Protein AF-A0A845TXR3-F1 (afdb_monomer_lite)

Secondary structure (DSSP, 8-state):
-HHHHHHTTT-HHHHHHHHHHTT----------EEEE-SS-EEE-----TT-TTPEEE-TTS-EEEEEEEE-TTSTT-EEEEEGGGTHHHH--

Sequence (93 aa):
MQQIVKSSGGNPANIMTALVNHKLIRPITTQGHIGDVERERIVYDAQTTSGGSGGPLFNLQGKVIGVNYAILRGFGGSNFGIPIRYADPLLKR

Foldseek 3Di:
DVVLCVVQVVDPVSSVVSCVVVVVDDDDDWDWDFPDDDPFKTWIQTDDDPPQFQPFDADPVRDGQFTWHDDDPPDHIGTITGGCVVCVVVPDD

Radius of gyration: 16.11 Å; chains: 1; bounding box: 32×36×41 Å

pLDDT: mean 88.39, std 8.28, range [58.91, 96.88]

Structure (mmCIF, N/CA/C/O backbone):
data_AF-A0A845TXR3-F1
#
_entry.id   AF-A0A845TXR3-F1
#
loop_
_atom_site.group_PDB
_atom_site.id
_atom_site.type_symbol
_atom_site.label_atom_id
_atom_site.label_alt_id
_atom_site.label_comp_id
_atom_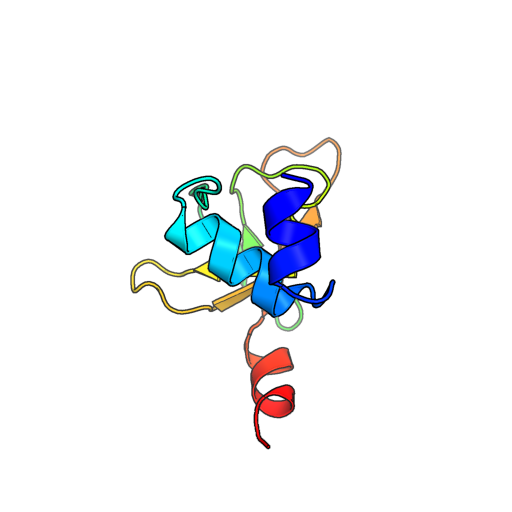site.label_asym_id
_atom_site.label_entity_id
_atom_site.label_seq_id
_atom_site.pdbx_PDB_ins_code
_atom_site.Cartn_x
_atom_site.Cartn_y
_atom_site.Cartn_z
_atom_site.occupancy
_atom_site.B_iso_or_equiv
_atom_site.auth_seq_id
_atom_site.auth_comp_id
_atom_site.auth_asym_id
_atom_site.auth_atom_id
_atom_site.pdbx_PDB_model_num
ATOM 1 N N . MET A 1 1 ? -14.172 9.421 21.025 1.00 70.38 1 MET A N 1
ATOM 2 C CA . MET A 1 1 ? -12.962 8.585 20.850 1.00 70.38 1 MET A CA 1
ATOM 3 C C . MET A 1 1 ? -12.584 7.787 22.099 1.00 70.38 1 MET A C 1
ATOM 5 O O . MET A 1 1 ? -12.530 6.570 22.015 1.00 70.38 1 MET A O 1
ATOM 9 N N . GLN A 1 2 ? -12.404 8.406 23.273 1.00 77.25 2 GLN A N 1
ATOM 10 C CA . GLN A 1 2 ? -12.050 7.674 24.509 1.00 77.25 2 GLN A CA 1
ATOM 11 C C . GLN A 1 2 ? -13.016 6.523 24.859 1.00 77.25 2 GLN A C 1
ATOM 13 O O . GLN A 1 2 ? -12.585 5.476 25.328 1.00 77.25 2 GLN A O 1
ATOM 18 N N . GLN A 1 3 ? -14.310 6.681 24.568 1.00 81.06 3 GLN A N 1
ATOM 19 C CA . GLN A 1 3 ? -15.318 5.638 24.774 1.00 81.06 3 GLN A CA 1
ATOM 20 C C . GLN A 1 3 ? -15.124 4.412 23.864 1.00 81.06 3 GLN A C 1
ATOM 22 O O . GLN A 1 3 ? -15.280 3.296 24.340 1.00 81.06 3 GLN A O 1
ATOM 27 N N . ILE A 1 4 ? -14.711 4.603 22.602 1.00 84.69 4 ILE A N 1
ATOM 28 C CA . ILE A 1 4 ? -14.448 3.509 21.646 1.00 84.69 4 ILE A CA 1
ATOM 29 C C . ILE A 1 4 ? -13.212 2.707 22.068 1.00 84.69 4 ILE A C 1
ATOM 31 O O . ILE A 1 4 ? -13.212 1.481 21.998 1.00 84.69 4 ILE A O 1
ATOM 35 N N . VAL A 1 5 ? -12.164 3.389 22.547 1.00 84.50 5 VAL A N 1
ATOM 36 C CA . VAL A 1 5 ? -10.958 2.723 23.071 1.00 84.50 5 VAL A CA 1
ATOM 37 C C . VAL A 1 5 ? -11.303 1.869 24.292 1.00 84.50 5 VAL A C 1
ATOM 39 O O . VAL A 1 5 ? -10.901 0.708 24.361 1.00 84.50 5 VAL A O 1
ATOM 42 N N . LYS A 1 6 ? -12.095 2.422 25.222 1.00 81.94 6 LYS A N 1
ATOM 43 C CA . LYS A 1 6 ? -12.556 1.710 26.421 1.00 81.94 6 LYS A CA 1
ATOM 44 C C . LYS A 1 6 ? -13.443 0.508 26.077 1.00 81.94 6 LYS A C 1
ATOM 46 O O . LYS A 1 6 ? -13.210 -0.571 26.607 1.00 81.94 6 LYS A O 1
ATOM 51 N N . SER A 1 7 ? -14.412 0.661 25.170 1.00 80.88 7 SER A N 1
ATOM 52 C CA . SER A 1 7 ? -15.337 -0.422 24.794 1.00 80.88 7 SER A CA 1
ATOM 53 C C . SER A 1 7 ? -14.678 -1.539 23.982 1.00 80.88 7 SER A C 1
ATOM 55 O O . SER A 1 7 ? -15.168 -2.661 23.978 1.00 80.88 7 SER A O 1
ATOM 57 N N . SER A 1 8 ? -13.568 -1.248 23.303 1.00 84.44 8 SER A N 1
ATOM 58 C CA . SER A 1 8 ? -12.826 -2.217 22.483 1.00 84.44 8 SER A CA 1
ATOM 59 C C . SER A 1 8 ? -11.751 -2.983 23.267 1.00 84.44 8 SER A C 1
ATOM 61 O O . SER A 1 8 ? -11.008 -3.773 22.679 1.00 84.44 8 SER A O 1
ATOM 63 N N . GLY A 1 9 ? -11.618 -2.724 24.576 1.00 84.81 9 GLY A N 1
ATOM 64 C CA . GLY A 1 9 ? -10.594 -3.333 25.430 1.00 84.81 9 GLY A CA 1
ATOM 65 C C . GLY A 1 9 ? -9.160 -2.945 25.052 1.00 84.81 9 GLY A C 1
ATOM 66 O O . GLY A 1 9 ? -8.233 -3.699 25.320 1.00 84.81 9 GLY A O 1
ATOM 67 N N . GLY A 1 10 ? -8.968 -1.816 24.359 1.00 84.31 10 GLY A N 1
ATOM 68 C CA . GLY A 1 10 ? -7.655 -1.387 23.865 1.00 84.31 10 GLY A CA 1
ATOM 69 C C . GLY A 1 10 ? -7.091 -2.197 22.687 1.00 84.31 10 GLY A C 1
ATOM 70 O O . GLY A 1 10 ? -6.037 -1.835 22.172 1.00 84.31 10 GLY A O 1
ATOM 71 N N . ASN A 1 11 ? -7.768 -3.255 22.221 1.00 91.69 11 ASN A N 1
ATOM 72 C CA . ASN A 1 11 ? -7.293 -4.060 21.095 1.00 91.69 11 ASN A CA 1
ATOM 73 C C . ASN A 1 11 ? -7.390 -3.256 19.777 1.00 91.69 11 ASN A C 1
ATOM 75 O O . ASN A 1 11 ? -8.497 -2.858 19.403 1.00 91.69 11 ASN A O 1
ATOM 79 N N . PRO A 1 12 ? -6.282 -3.047 19.036 1.00 88.25 12 PRO A N 1
ATOM 80 C CA . PRO A 1 12 ? -6.281 -2.234 17.818 1.00 88.25 12 PRO A CA 1
ATOM 81 C C . PRO A 1 12 ? -7.262 -2.711 16.742 1.00 88.25 12 PRO A C 1
ATOM 83 O O . PRO A 1 12 ? -7.907 -1.884 16.102 1.00 88.25 12 PRO A O 1
ATOM 86 N N . ALA A 1 13 ? -7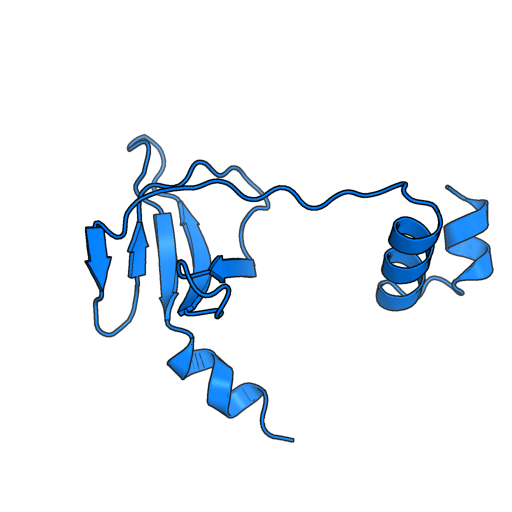.426 -4.025 16.565 1.00 88.94 13 ALA A N 1
ATOM 87 C CA . ALA A 1 13 ? -8.358 -4.576 15.584 1.00 88.94 13 ALA A CA 1
ATOM 88 C C . ALA A 1 13 ? -9.813 -4.263 15.964 1.00 88.94 13 ALA A C 1
ATOM 90 O O . ALA A 1 13 ? -10.597 -3.820 15.126 1.00 88.94 13 ALA A O 1
ATOM 91 N N . ASN A 1 14 ? -10.156 -4.408 17.245 1.00 92.44 14 ASN A N 1
ATOM 92 C CA . ASN A 1 14 ? -11.493 -4.078 17.742 1.00 92.44 14 ASN A CA 1
ATOM 93 C C . ASN A 1 14 ? -11.773 -2.572 17.646 1.00 92.44 14 ASN A C 1
ATOM 95 O O . ASN A 1 14 ? -12.872 -2.177 17.257 1.00 92.44 14 ASN A O 1
ATOM 99 N N . ILE A 1 15 ? -10.769 -1.735 17.934 1.00 93.31 15 ILE A N 1
ATOM 100 C CA . ILE A 1 15 ? -10.866 -0.278 17.781 1.00 93.31 15 ILE A CA 1
ATOM 101 C C . ILE A 1 15 ? -11.134 0.081 16.318 1.00 93.31 15 ILE A C 1
ATOM 103 O O . ILE A 1 15 ? -12.046 0.862 16.049 1.00 93.31 15 ILE A O 1
ATOM 107 N N . MET A 1 16 ? -10.387 -0.499 15.375 1.00 89.44 16 MET A N 1
ATOM 108 C CA . MET A 1 16 ? -10.603 -0.264 13.945 1.00 89.44 16 MET A CA 1
ATOM 109 C C . MET A 1 16 ? -12.019 -0.658 13.519 1.00 89.44 16 MET A C 1
ATOM 111 O O . MET A 1 16 ? -12.712 0.148 12.899 1.00 89.44 16 MET A O 1
ATOM 115 N N . THR A 1 17 ? -12.493 -1.841 13.916 1.00 90.25 17 THR A N 1
ATOM 116 C CA . THR A 1 17 ? -13.861 -2.297 13.620 1.00 90.25 17 THR A CA 1
ATOM 117 C C . THR A 1 17 ? -14.915 -1.340 14.178 1.00 90.25 17 THR A C 1
ATOM 119 O O . THR A 1 17 ? -15.854 -0.968 13.473 1.00 90.25 17 THR A O 1
ATOM 122 N N . ALA A 1 18 ? -14.749 -0.874 15.417 1.00 92.19 18 ALA A N 1
ATOM 123 C CA . ALA A 1 18 ? -15.659 0.100 16.009 1.00 92.19 18 ALA A CA 1
ATOM 124 C C . ALA A 1 18 ? -15.648 1.435 15.243 1.00 92.19 18 ALA A C 1
ATOM 126 O O . ALA A 1 18 ? -16.709 1.997 14.965 1.00 92.19 18 ALA A O 1
ATOM 127 N N . LEU A 1 19 ? -14.475 1.930 14.838 1.00 92.38 19 LEU A N 1
ATOM 128 C CA . LEU A 1 19 ? -14.361 3.152 14.038 1.00 92.38 19 LEU A CA 1
ATOM 129 C C . LEU A 1 19 ? -15.079 3.036 12.686 1.00 92.38 19 LEU A C 1
ATOM 131 O O . LEU A 1 19 ? -15.759 3.985 12.285 1.00 92.38 19 LEU A O 1
ATOM 135 N N . VAL A 1 20 ? -14.972 1.886 12.011 1.00 91.06 20 VAL A N 1
ATOM 136 C CA . VAL A 1 20 ? -15.709 1.609 10.765 1.00 91.06 20 VAL A CA 1
ATOM 137 C C . VAL A 1 20 ? -17.217 1.601 11.019 1.00 91.06 20 VAL A C 1
ATOM 139 O O . VAL A 1 20 ? -17.952 2.310 10.330 1.00 91.06 20 VAL A O 1
ATOM 142 N N . ASN A 1 21 ? -17.681 0.870 12.037 1.00 90.75 21 ASN A N 1
ATOM 143 C CA . ASN A 1 21 ? -19.110 0.740 12.356 1.00 90.75 21 ASN A CA 1
ATOM 144 C C . ASN A 1 21 ? -19.760 2.085 12.710 1.00 90.75 21 ASN A C 1
ATOM 146 O O . ASN A 1 21 ? -20.909 2.342 12.349 1.00 90.75 21 ASN A O 1
ATOM 150 N N . HIS A 1 22 ? -19.009 2.976 13.357 1.00 92.62 22 HIS A N 1
ATOM 151 C CA . HIS A 1 22 ? -19.448 4.338 13.664 1.00 92.62 22 HIS A CA 1
ATOM 152 C C . HIS A 1 22 ? -19.215 5.341 12.519 1.00 92.62 22 HIS A C 1
ATOM 154 O O . HIS A 1 22 ? -19.509 6.524 12.685 1.00 92.62 22 HIS A O 1
ATOM 160 N N . LYS A 1 23 ? -18.714 4.896 11.357 1.00 92.25 23 LYS A N 1
ATOM 161 C CA . LYS A 1 23 ? -18.401 5.730 10.178 1.00 92.25 23 LYS A CA 1
ATOM 162 C C . LYS A 1 23 ? -17.405 6.862 10.470 1.00 92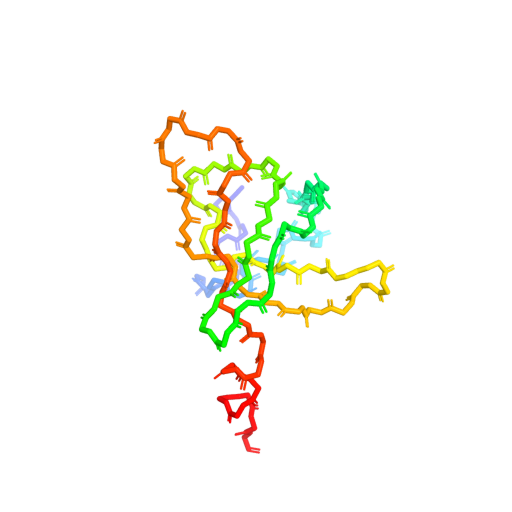.25 23 LYS A C 1
ATOM 164 O O . LYS A 1 23 ? -17.455 7.912 9.829 1.00 92.25 23 LYS A O 1
ATOM 169 N N . LEU A 1 24 ? -16.506 6.644 11.429 1.00 92.50 24 LEU A N 1
ATOM 170 C CA . LEU A 1 24 ? -15.507 7.623 11.869 1.00 92.50 24 LEU A CA 1
ATOM 171 C C . LEU A 1 24 ? -14.199 7.549 11.074 1.00 92.50 24 LEU A C 1
ATOM 173 O O . LEU A 1 24 ? -13.401 8.478 11.137 1.00 92.50 24 LEU A O 1
ATOM 177 N N . ILE A 1 25 ? -13.984 6.471 10.316 1.00 89.81 25 ILE A N 1
ATOM 178 C CA . ILE A 1 25 ? -12.881 6.343 9.359 1.00 89.81 25 ILE A CA 1
ATOM 179 C C . ILE A 1 25 ? -13.426 5.948 7.990 1.00 89.81 25 ILE A C 1
ATOM 181 O O . ILE A 1 25 ? -14.375 5.170 7.883 1.00 89.81 25 ILE A O 1
ATOM 185 N N . ARG A 1 26 ? -12.826 6.499 6.935 1.00 84.69 26 ARG A N 1
ATOM 186 C CA . ARG A 1 26 ? -13.132 6.171 5.541 1.00 84.69 26 ARG A CA 1
ATOM 187 C C . ARG A 1 26 ? -11.810 5.954 4.808 1.00 84.69 26 ARG A C 1
ATOM 189 O O . ARG A 1 26 ? -11.034 6.906 4.727 1.00 84.69 26 ARG A O 1
ATOM 196 N N . PRO A 1 27 ? -11.520 4.737 4.320 1.00 82.94 27 PRO A N 1
ATOM 197 C CA . PRO A 1 27 ? -10.345 4.506 3.494 1.00 82.94 27 PRO A CA 1
ATOM 198 C C . PRO A 1 27 ? -10.421 5.348 2.220 1.00 82.94 27 PRO A C 1
ATOM 200 O O . PRO A 1 27 ? -11.486 5.470 1.616 1.00 82.94 27 PRO A O 1
ATOM 203 N N . ILE A 1 28 ? -9.285 5.905 1.813 1.00 85.56 28 ILE A N 1
ATOM 204 C CA . ILE A 1 28 ? -9.118 6.568 0.521 1.00 85.56 28 ILE A CA 1
ATOM 205 C C . ILE A 1 28 ? -8.076 5.799 -0.282 1.00 85.56 28 ILE A C 1
ATOM 207 O O . ILE A 1 28 ? -7.099 5.297 0.272 1.00 85.56 28 ILE A O 1
ATOM 211 N N . THR A 1 29 ? -8.292 5.706 -1.587 1.00 88.25 29 THR A N 1
ATOM 212 C CA . THR A 1 29 ? -7.341 5.118 -2.530 1.00 88.25 29 THR A CA 1
ATOM 213 C C . THR A 1 29 ? -6.958 6.168 -3.551 1.00 88.25 29 THR A C 1
ATOM 215 O O . THR A 1 29 ? -7.823 6.872 -4.070 1.00 88.25 29 THR A O 1
ATOM 218 N N . THR A 1 30 ? -5.674 6.250 -3.862 1.00 91.50 30 THR A N 1
ATOM 219 C CA . THR A 1 30 ? -5.170 7.029 -4.989 1.00 91.50 30 THR A CA 1
ATOM 220 C C . THR A 1 30 ? -5.000 6.110 -6.193 1.00 91.50 30 THR A C 1
ATOM 222 O O . THR A 1 30 ? -4.836 4.898 -6.049 1.00 91.50 30 THR A O 1
ATOM 225 N N . GLN A 1 31 ? -5.095 6.679 -7.390 1.00 92.12 31 GLN A N 1
ATOM 226 C CA . GLN A 1 31 ? -4.902 5.948 -8.638 1.00 92.12 31 GLN A CA 1
ATOM 227 C C . GLN A 1 31 ? -3.617 6.406 -9.323 1.00 92.12 31 GLN A C 1
ATOM 229 O O . GLN A 1 31 ? -3.173 7.538 -9.130 1.00 92.12 31 GLN A O 1
ATOM 234 N N . GLY A 1 32 ? -3.041 5.492 -10.096 1.00 91.31 32 GLY A N 1
ATOM 235 C CA . GLY A 1 32 ? -1.825 5.671 -10.875 1.00 91.31 32 GLY A CA 1
ATOM 236 C C . GLY A 1 32 ? -1.649 4.510 -11.854 1.00 91.31 32 GLY A C 1
ATOM 237 O O . GLY A 1 32 ? -2.460 3.582 -11.903 1.00 91.31 32 GLY A O 1
ATOM 238 N N . HIS A 1 33 ? -0.576 4.568 -12.615 1.00 93.00 33 HIS A N 1
ATOM 239 C CA . HIS A 1 33 ? -0.092 3.596 -13.577 1.00 93.00 33 HIS A CA 1
ATOM 240 C C . HIS A 1 33 ? 1.058 2.780 -12.989 1.00 93.00 33 HIS A C 1
ATOM 242 O O . HIS A 1 33 ? 1.809 3.222 -12.120 1.00 93.00 33 HIS A O 1
ATOM 248 N N . ILE A 1 34 ? 1.210 1.563 -13.503 1.00 93.62 34 ILE A N 1
ATOM 249 C CA . ILE A 1 34 ? 2.394 0.744 -13.265 1.00 93.62 34 ILE A CA 1
ATOM 250 C C . ILE A 1 34 ? 3.430 1.140 -14.315 1.00 93.62 34 ILE A C 1
ATOM 252 O O . ILE A 1 34 ? 3.173 1.001 -15.509 1.00 93.62 34 ILE A O 1
ATOM 256 N N . GLY A 1 35 ? 4.577 1.639 -13.861 1.00 92.56 35 GLY A N 1
ATOM 257 C CA . GLY A 1 35 ? 5.712 1.964 -14.721 1.00 92.56 35 GLY A CA 1
ATOM 258 C C . GLY A 1 35 ? 6.550 0.733 -15.059 1.00 92.56 35 GLY A C 1
ATOM 259 O O . GLY A 1 35 ? 7.006 0.605 -16.189 1.00 92.56 35 GLY A O 1
ATOM 260 N N . ASP A 1 36 ? 6.719 -0.182 -14.097 1.00 92.50 36 ASP A N 1
ATOM 261 C CA . ASP A 1 36 ? 7.441 -1.441 -14.302 1.00 92.50 36 ASP A CA 1
ATOM 262 C C . ASP A 1 36 ? 7.050 -2.512 -13.264 1.00 92.50 36 ASP A C 1
ATOM 264 O O . ASP A 1 36 ? 6.625 -2.203 -12.142 1.00 92.50 36 ASP A O 1
ATOM 268 N N . VAL A 1 37 ? 7.218 -3.783 -13.629 1.00 93.19 37 VAL A N 1
ATOM 269 C CA . VAL A 1 37 ? 7.053 -4.948 -12.751 1.00 93.19 37 VAL A CA 1
ATOM 270 C C . VAL A 1 37 ? 8.332 -5.773 -12.785 1.00 93.19 37 VAL A C 1
ATOM 272 O O . VAL A 1 37 ? 8.518 -6.657 -13.620 1.00 93.19 37 VAL A O 1
ATOM 275 N N . GLU A 1 38 ? 9.195 -5.527 -11.810 1.00 93.00 38 GLU A N 1
ATOM 276 C CA . GLU A 1 38 ? 10.442 -6.256 -11.653 1.00 93.00 38 GLU A CA 1
ATOM 277 C C . GLU A 1 38 ? 10.261 -7.517 -10.787 1.00 93.00 38 GLU A C 1
ATOM 279 O O . GLU A 1 38 ? 9.220 -7.785 -10.162 1.00 93.00 38 GLU A O 1
ATOM 284 N N . ARG A 1 39 ? 11.331 -8.316 -10.703 1.00 93.12 39 ARG A N 1
ATOM 285 C CA . ARG A 1 39 ? 11.359 -9.521 -9.867 1.00 93.12 39 ARG A CA 1
ATOM 286 C C . ARG A 1 39 ? 11.170 -9.212 -8.382 1.00 93.12 39 ARG A C 1
ATOM 288 O O . ARG A 1 39 ? 10.564 -10.026 -7.696 1.00 93.12 39 ARG A O 1
ATOM 295 N N . GLU A 1 40 ? 11.623 -8.068 -7.891 1.00 94.00 40 GLU A N 1
ATOM 296 C CA . GLU A 1 40 ? 11.622 -7.764 -6.450 1.00 94.00 40 GLU A CA 1
ATOM 297 C C . GLU A 1 40 ? 10.709 -6.592 -6.076 1.00 94.00 40 GLU A C 1
ATOM 299 O O . GLU A 1 40 ? 10.386 -6.417 -4.903 1.00 94.00 40 GLU A O 1
ATOM 304 N N . ARG A 1 41 ? 10.236 -5.818 -7.060 1.00 94.19 41 ARG A N 1
ATOM 305 C CA . ARG A 1 41 ? 9.436 -4.609 -6.834 1.00 94.19 41 ARG A CA 1
ATOM 306 C C . ARG A 1 41 ? 8.463 -4.316 -7.972 1.00 94.19 41 ARG A C 1
ATOM 308 O O . ARG A 1 41 ? 8.672 -4.728 -9.106 1.00 94.19 41 ARG A O 1
ATOM 315 N N . ILE A 1 42 ? 7.415 -3.571 -7.653 1.00 95.19 42 ILE A N 1
ATOM 316 C CA . ILE A 1 42 ? 6.511 -2.917 -8.602 1.00 95.19 42 ILE A CA 1
ATOM 317 C C . ILE A 1 42 ? 6.790 -1.420 -8.524 1.00 95.19 42 ILE A C 1
ATOM 319 O O . ILE A 1 42 ? 6.806 -0.872 -7.420 1.00 95.19 42 ILE A O 1
ATOM 323 N N . VAL A 1 43 ? 6.985 -0.774 -9.669 1.00 94.12 43 VAL A N 1
ATOM 324 C CA . VAL A 1 43 ? 7.178 0.676 -9.782 1.00 94.12 43 VAL A CA 1
ATOM 325 C C . VAL A 1 43 ? 5.880 1.301 -10.278 1.00 94.12 43 VAL A C 1
ATOM 327 O O . VAL A 1 43 ? 5.329 0.842 -11.279 1.00 94.12 43 VAL A O 1
ATOM 330 N N . TYR A 1 44 ? 5.359 2.315 -9.587 1.00 93.12 44 TYR A N 1
ATOM 331 C CA . TYR A 1 44 ? 4.063 2.914 -9.935 1.00 93.12 44 TYR A CA 1
ATOM 332 C C . TYR A 1 44 ? 3.919 4.376 -9.495 1.00 93.12 44 TYR A C 1
ATOM 334 O O . TYR A 1 44 ? 4.506 4.789 -8.490 1.00 93.12 44 TYR A O 1
ATOM 342 N N . ASP A 1 45 ? 3.056 5.128 -10.185 1.00 91.19 45 ASP A N 1
ATOM 343 C CA . ASP A 1 45 ? 2.835 6.567 -9.988 1.00 91.19 45 ASP A CA 1
ATOM 344 C C . ASP A 1 45 ? 1.461 6.910 -9.387 1.00 91.19 45 ASP A C 1
ATOM 346 O O . ASP A 1 45 ? 0.671 7.672 -9.931 1.00 91.19 45 ASP A O 1
ATOM 350 N N . ALA A 1 46 ? 1.171 6.397 -8.191 1.00 90.00 46 ALA A N 1
ATOM 351 C CA . ALA A 1 46 ? 0.021 6.864 -7.413 1.00 90.00 46 ALA A CA 1
ATOM 352 C C . ALA A 1 46 ? 0.445 7.906 -6.368 1.00 90.00 46 ALA A C 1
ATOM 354 O O . ALA A 1 46 ? 1.512 7.803 -5.758 1.00 90.00 46 ALA A O 1
ATOM 355 N N . GLN A 1 47 ? -0.399 8.906 -6.109 1.00 89.00 47 GLN A N 1
ATOM 356 C CA . GLN A 1 47 ? -0.143 9.844 -5.013 1.00 89.00 47 GLN A CA 1
ATOM 357 C C . GLN A 1 47 ? -0.079 9.102 -3.673 1.00 89.00 47 GLN A C 1
ATOM 359 O O . GLN A 1 47 ? -0.903 8.239 -3.379 1.00 89.00 47 GLN A O 1
ATOM 364 N N . THR A 1 48 ? 0.891 9.446 -2.838 1.00 84.44 48 THR A N 1
ATOM 365 C CA . THR A 1 48 ? 1.059 8.860 -1.507 1.00 84.44 48 THR A CA 1
ATOM 366 C C . THR A 1 48 ? 1.776 9.853 -0.598 1.00 84.44 48 THR A C 1
ATOM 368 O O . THR A 1 48 ? 2.174 10.937 -1.027 1.00 84.44 48 THR A O 1
ATOM 371 N N . THR A 1 49 ? 1.930 9.504 0.673 1.00 83.31 49 THR A N 1
ATOM 372 C CA . THR A 1 49 ? 2.591 10.336 1.677 1.00 83.31 49 THR A CA 1
ATOM 373 C C . THR A 1 49 ? 3.248 9.467 2.750 1.00 83.31 49 THR A C 1
ATOM 375 O O . THR A 1 49 ? 3.135 8.237 2.743 1.00 83.31 49 THR A O 1
ATOM 378 N N . SER A 1 50 ? 3.951 10.106 3.685 1.00 83.25 50 SER A N 1
ATOM 379 C CA . SER A 1 50 ? 4.464 9.439 4.881 1.00 83.25 50 SER A CA 1
ATOM 380 C C . SER A 1 50 ? 3.333 8.703 5.608 1.00 83.25 50 SER A C 1
ATOM 382 O O . SER A 1 50 ? 2.257 9.259 5.814 1.00 83.25 50 SER A O 1
ATOM 384 N N . GLY A 1 51 ? 3.574 7.446 5.985 1.00 85.25 51 GLY A N 1
ATOM 385 C CA . GLY A 1 51 ? 2.560 6.570 6.582 1.00 85.25 51 GLY A CA 1
ATOM 386 C C . GLY A 1 51 ? 1.775 5.715 5.582 1.00 85.25 51 GLY A C 1
ATOM 387 O O . GLY A 1 51 ? 1.009 4.861 6.010 1.00 85.25 51 GLY A O 1
ATOM 388 N N . GLY A 1 52 ? 1.989 5.874 4.270 1.00 87.25 52 GLY A N 1
ATOM 389 C CA . GLY A 1 52 ? 1.395 4.993 3.256 1.00 87.25 52 GLY A CA 1
ATOM 390 C C . GLY A 1 52 ? 2.025 3.593 3.175 1.00 87.25 52 GLY A C 1
ATOM 391 O O . GLY A 1 52 ? 1.482 2.721 2.493 1.00 87.25 52 GLY A O 1
ATOM 392 N N . SER A 1 53 ? 3.183 3.367 3.806 1.00 91.25 53 SER A N 1
ATOM 393 C CA . SER A 1 53 ? 3.854 2.059 3.833 1.00 91.25 53 SER A CA 1
ATOM 394 C C . SER A 1 53 ? 2.964 0.994 4.485 1.00 91.25 53 SER A C 1
ATOM 396 O O . SER A 1 53 ? 2.277 1.259 5.468 1.00 91.25 53 SER A O 1
ATOM 398 N N . GLY A 1 54 ? 2.974 -0.219 3.936 1.00 92.06 54 GLY A N 1
ATOM 399 C CA . GLY A 1 54 ? 2.081 -1.315 4.320 1.00 92.06 54 GLY A CA 1
ATOM 400 C C . GLY A 1 54 ? 0.715 -1.282 3.626 1.00 92.06 54 GLY A C 1
ATOM 401 O O . GLY A 1 54 ? -0.029 -2.256 3.708 1.00 92.06 54 GLY A O 1
ATOM 402 N N . GLY A 1 55 ? 0.384 -0.196 2.919 1.00 92.69 55 GLY A N 1
ATOM 403 C CA . GLY A 1 55 ? -0.864 -0.081 2.169 1.00 92.69 55 GLY A CA 1
ATOM 404 C C . GLY A 1 55 ? -0.935 -1.057 0.982 1.00 92.69 55 GLY A C 1
ATOM 405 O O . GLY A 1 55 ? 0.076 -1.268 0.305 1.00 92.69 55 GLY A O 1
ATOM 406 N N . PRO A 1 56 ? -2.111 -1.645 0.699 1.00 94.69 56 PRO A N 1
ATOM 407 C CA . PRO A 1 56 ? -2.289 -2.538 -0.441 1.00 94.69 56 PRO A CA 1
ATOM 408 C C . PRO A 1 56 ? -2.293 -1.767 -1.767 1.00 94.69 56 PRO A C 1
ATOM 410 O O . PRO A 1 56 ? -2.950 -0.734 -1.898 1.00 94.69 56 PRO A O 1
ATOM 413 N N . LEU A 1 57 ? -1.606 -2.312 -2.771 1.00 94.94 57 LEU A N 1
ATOM 414 C CA . LEU A 1 57 ? -1.738 -1.901 -4.167 1.00 94.94 57 LEU A CA 1
ATOM 415 C C . LEU A 1 57 ? -2.757 -2.810 -4.856 1.00 94.94 57 LEU A C 1
ATOM 417 O O . LEU A 1 57 ? -2.590 -4.032 -4.850 1.00 94.94 57 LEU A O 1
ATOM 421 N N . PHE A 1 58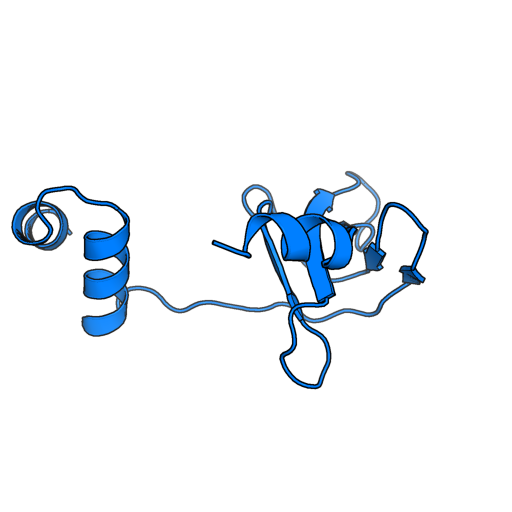 ? -3.782 -2.222 -5.469 1.00 95.38 58 PHE A N 1
ATOM 422 C CA . PHE A 1 58 ? -4.835 -2.953 -6.172 1.00 95.38 58 PHE A CA 1
ATOM 423 C C . PHE A 1 58 ? -4.687 -2.839 -7.688 1.00 95.38 58 PHE A C 1
ATOM 425 O O . PHE A 1 58 ? -4.318 -1.784 -8.202 1.00 95.38 58 PHE A O 1
ATOM 432 N N . ASN A 1 59 ? -5.032 -3.905 -8.409 1.00 94.12 59 ASN A N 1
ATOM 433 C CA . ASN A 1 59 ? -5.327 -3.799 -9.837 1.00 94.12 59 ASN A CA 1
ATOM 434 C C . ASN A 1 59 ? -6.780 -3.345 -10.074 1.00 94.12 59 ASN A C 1
ATOM 436 O O . ASN A 1 59 ? -7.574 -3.218 -9.141 1.00 94.12 59 ASN A O 1
ATOM 440 N N . LEU A 1 60 ? -7.150 -3.146 -11.342 1.00 92.50 60 LEU A N 1
ATOM 441 C CA . LEU A 1 60 ? -8.495 -2.700 -11.735 1.00 92.50 60 LEU A CA 1
ATOM 442 C C . LEU A 1 60 ? -9.616 -3.690 -11.369 1.00 92.50 60 LEU A C 1
ATOM 444 O O . LEU A 1 60 ? -10.782 -3.314 -11.354 1.00 92.50 60 LEU A O 1
ATOM 448 N N . GLN A 1 61 ? -9.283 -4.942 -11.052 1.00 95.62 61 GLN A N 1
ATOM 449 C CA . GLN A 1 61 ? -10.227 -5.953 -10.567 1.00 95.62 61 GLN A CA 1
ATOM 450 C C . GLN A 1 61 ? -10.349 -5.969 -9.034 1.00 95.62 61 GLN A C 1
ATOM 452 O O . GLN A 1 61 ? -10.988 -6.865 -8.484 1.00 95.62 61 GLN A O 1
ATOM 457 N N . GLY A 1 62 ? -9.706 -5.033 -8.329 1.00 93.25 62 GLY A N 1
ATOM 458 C CA . GLY A 1 62 ? -9.706 -4.976 -6.867 1.00 93.25 62 GLY A CA 1
ATOM 459 C C . GLY A 1 62 ? -8.842 -6.051 -6.201 1.00 93.25 62 GLY A C 1
ATOM 460 O O . GLY A 1 62 ? -8.933 -6.243 -4.989 1.00 93.25 62 GLY A O 1
ATOM 461 N N . LYS A 1 63 ? -7.996 -6.765 -6.957 1.00 95.69 63 LYS A N 1
ATOM 462 C CA . LYS A 1 63 ? -7.064 -7.748 -6.390 1.00 95.69 63 LYS A CA 1
ATOM 463 C C . LYS A 1 63 ? -5.814 -7.048 -5.884 1.00 95.69 63 LYS A C 1
ATOM 465 O O . LYS A 1 63 ? -5.270 -6.187 -6.574 1.00 95.69 63 LYS A O 1
ATOM 470 N N . VAL A 1 64 ? -5.332 -7.463 -4.715 1.00 96.12 64 VAL A N 1
ATOM 471 C CA . VAL A 1 64 ? -4.043 -7.004 -4.190 1.00 96.12 64 VAL A CA 1
ATOM 472 C C . VAL A 1 64 ? -2.927 -7.579 -5.060 1.00 96.12 64 VAL A C 1
ATOM 474 O O . VAL A 1 64 ? -2.828 -8.793 -5.218 1.00 96.12 64 VAL A O 1
ATOM 477 N N . ILE A 1 65 ? -2.097 -6.708 -5.627 1.00 96.19 65 ILE A N 1
ATOM 478 C CA . ILE A 1 65 ? -0.947 -7.077 -6.468 1.00 96.19 65 ILE A CA 1
ATOM 479 C C . ILE A 1 65 ? 0.398 -6.750 -5.811 1.00 96.19 65 ILE A C 1
ATOM 481 O O . ILE A 1 65 ? 1.433 -7.267 -6.233 1.00 96.19 65 ILE A O 1
ATOM 485 N N . GLY A 1 66 ? 0.393 -5.960 -4.737 1.00 95.94 66 GLY A N 1
ATOM 486 C CA . GLY A 1 66 ? 1.581 -5.692 -3.938 1.00 95.94 66 GLY A CA 1
ATOM 487 C C . GLY A 1 66 ? 1.296 -4.899 -2.667 1.00 95.94 66 GLY A C 1
ATOM 488 O O . GLY A 1 66 ? 0.152 -4.545 -2.381 1.00 95.94 66 GLY A O 1
ATOM 489 N N . VAL A 1 67 ? 2.357 -4.622 -1.915 1.00 96.12 67 VAL A N 1
ATOM 490 C CA . VAL A 1 67 ? 2.336 -3.849 -0.666 1.00 96.12 67 VAL A CA 1
ATOM 491 C C . VAL A 1 67 ? 3.280 -2.662 -0.808 1.00 96.12 67 VAL A C 1
ATOM 493 O O . VAL A 1 67 ? 4.476 -2.858 -1.017 1.00 96.12 67 VAL A O 1
ATOM 496 N N . ASN A 1 68 ? 2.768 -1.438 -0.698 1.00 94.06 68 ASN A N 1
ATOM 497 C CA . ASN A 1 68 ? 3.588 -0.227 -0.749 1.00 94.06 68 ASN A CA 1
ATOM 498 C C . ASN A 1 68 ? 4.647 -0.248 0.365 1.00 94.06 68 ASN A C 1
ATOM 500 O O . ASN A 1 68 ? 4.294 -0.469 1.524 1.00 94.06 68 ASN A O 1
ATOM 504 N N . TYR A 1 69 ? 5.919 0.014 0.060 1.00 91.88 69 TYR A N 1
ATOM 505 C CA . TYR A 1 69 ? 6.972 0.046 1.086 1.00 91.88 69 TYR A CA 1
ATOM 506 C C . TYR A 1 69 ? 7.826 1.313 1.064 1.00 91.88 69 TYR A C 1
ATOM 508 O O . TYR A 1 69 ? 8.261 1.749 2.132 1.00 91.88 69 TYR A O 1
ATOM 516 N N . ALA A 1 70 ? 8.039 1.933 -0.100 1.00 83.00 70 ALA A N 1
ATOM 517 C CA . ALA A 1 70 ? 8.914 3.094 -0.217 1.00 83.00 70 ALA A CA 1
ATOM 518 C C . ALA A 1 70 ? 8.440 4.102 -1.267 1.00 83.00 70 ALA A C 1
ATOM 520 O O . ALA A 1 70 ? 7.772 3.762 -2.241 1.00 83.00 70 ALA A O 1
ATOM 521 N N . ILE A 1 71 ? 8.859 5.350 -1.060 1.00 78.00 71 ILE A N 1
ATOM 522 C CA . ILE A 1 71 ? 8.639 6.484 -1.957 1.00 78.00 71 ILE A CA 1
ATOM 523 C C . ILE A 1 71 ? 9.993 7.111 -2.280 1.00 78.00 71 ILE A C 1
ATOM 525 O O . ILE A 1 71 ? 10.804 7.330 -1.372 1.00 78.00 71 ILE A O 1
ATOM 529 N N . LEU A 1 72 ? 10.257 7.413 -3.550 1.00 73.94 72 LEU A N 1
ATOM 530 C CA . LEU A 1 72 ? 11.455 8.160 -3.918 1.00 73.94 72 LEU A CA 1
ATOM 531 C C . LEU A 1 72 ? 11.206 9.658 -3.711 1.00 73.94 72 LEU A C 1
ATOM 533 O O . LEU A 1 72 ? 10.386 10.276 -4.388 1.00 73.94 72 LEU A O 1
ATOM 537 N N . ARG A 1 73 ? 11.914 10.264 -2.754 1.00 68.50 73 ARG A N 1
ATOM 538 C CA . ARG A 1 73 ? 11.787 11.703 -2.482 1.00 68.50 73 ARG A CA 1
ATOM 539 C C . ARG A 1 73 ? 12.339 12.510 -3.659 1.00 68.50 73 ARG A C 1
ATOM 541 O O . ARG A 1 73 ? 13.434 12.232 -4.131 1.00 68.50 73 ARG A O 1
ATOM 548 N N . GLY A 1 74 ? 11.595 13.523 -4.100 1.00 65.25 74 GLY A N 1
ATOM 549 C CA . GLY A 1 74 ? 12.005 14.417 -5.191 1.00 65.25 74 GLY A CA 1
ATOM 550 C C . GLY A 1 74 ? 11.618 13.948 -6.597 1.00 65.25 74 GLY A C 1
ATOM 551 O O . GLY A 1 74 ? 11.722 14.736 -7.529 1.00 65.25 74 GLY A O 1
ATOM 552 N N . PHE A 1 75 ? 11.107 12.722 -6.750 1.00 65.56 75 PHE A N 1
ATOM 553 C CA . PHE A 1 75 ? 10.527 12.240 -8.004 1.00 65.56 75 PHE A CA 1
ATOM 554 C C . PHE A 1 75 ? 9.057 11.878 -7.770 1.00 65.56 75 PHE A C 1
ATOM 556 O O . PHE A 1 75 ? 8.734 10.801 -7.265 1.00 65.56 75 PHE A O 1
ATOM 563 N N . GLY A 1 76 ? 8.159 12.818 -8.077 1.00 58.91 76 GLY A N 1
ATOM 564 C CA . GLY A 1 76 ? 6.720 12.593 -7.951 1.00 58.91 76 GLY A CA 1
ATOM 565 C C . GLY A 1 76 ? 6.296 11.398 -8.804 1.00 58.91 76 GLY A C 1
ATOM 566 O O . GLY A 1 76 ? 6.604 11.359 -9.988 1.00 58.91 76 GLY A O 1
ATOM 567 N N . GLY A 1 77 ? 5.625 10.419 -8.194 1.00 63.16 77 GLY A N 1
ATOM 568 C CA . GLY A 1 77 ? 5.153 9.229 -8.906 1.00 63.16 77 GLY A CA 1
ATOM 569 C C . GLY A 1 77 ? 6.137 8.054 -8.980 1.00 63.16 77 GLY A C 1
ATOM 570 O O . GLY A 1 77 ? 5.860 7.101 -9.691 1.00 63.16 77 GLY A O 1
ATOM 571 N N . SER A 1 78 ? 7.253 8.059 -8.243 1.00 79.94 78 SER A N 1
ATOM 572 C CA . SER A 1 78 ? 8.103 6.860 -8.101 1.00 79.94 78 SER A CA 1
ATOM 573 C C . SER A 1 78 ? 7.878 6.189 -6.752 1.00 79.94 78 SER A C 1
ATOM 575 O O . SER A 1 78 ? 8.600 6.436 -5.780 1.00 79.94 78 SER A O 1
ATOM 577 N N . ASN A 1 79 ? 6.853 5.343 -6.695 1.00 90.69 79 ASN A N 1
ATOM 578 C CA . ASN A 1 79 ? 6.590 4.485 -5.546 1.00 90.69 79 ASN A CA 1
ATOM 579 C C . ASN A 1 79 ? 7.061 3.067 -5.821 1.00 90.69 79 ASN A C 1
ATOM 581 O O . ASN A 1 79 ? 7.045 2.606 -6.965 1.00 90.69 79 ASN A O 1
ATOM 585 N N . PHE A 1 80 ? 7.412 2.367 -4.748 1.00 93.56 80 PHE A N 1
ATOM 586 C CA . PHE A 1 80 ? 7.825 0.979 -4.809 1.00 93.56 80 PHE A CA 1
ATOM 587 C C . PHE A 1 80 ? 6.919 0.109 -3.944 1.00 93.56 80 PHE A C 1
ATOM 589 O O . PHE A 1 80 ? 6.707 0.373 -2.755 1.00 93.56 80 PHE A O 1
ATOM 596 N N . GLY A 1 81 ? 6.404 -0.955 -4.553 1.00 95.25 81 GLY A N 1
ATOM 597 C CA . GLY A 1 81 ? 5.623 -1.988 -3.885 1.00 95.25 81 GLY A CA 1
ATOM 598 C C . GLY A 1 81 ? 6.340 -3.334 -3.886 1.00 95.25 81 GLY A C 1
ATOM 599 O O . GLY A 1 81 ? 6.951 -3.704 -4.885 1.00 95.25 81 GLY A O 1
ATOM 600 N N . ILE A 1 82 ? 6.235 -4.091 -2.795 1.00 96.62 82 ILE A N 1
ATOM 601 C CA . ILE A 1 82 ? 6.646 -5.497 -2.745 1.00 96.62 82 ILE A CA 1
ATOM 602 C C . ILE A 1 82 ? 5.583 -6.315 -3.492 1.00 96.62 82 ILE A C 1
ATOM 604 O O . ILE A 1 82 ? 4.408 -6.227 -3.126 1.00 96.62 82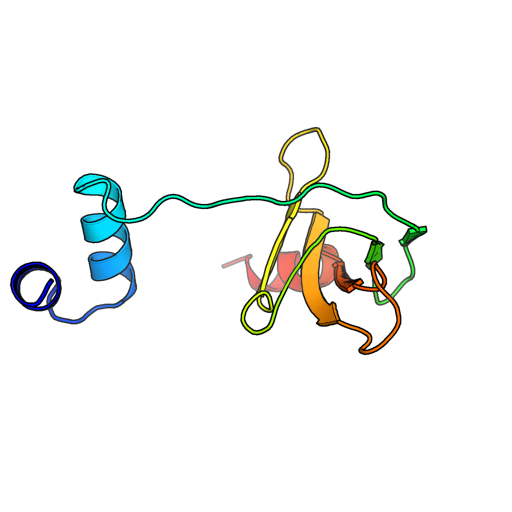 ILE A O 1
ATOM 608 N N . PRO A 1 83 ? 5.937 -7.113 -4.512 1.00 96.88 83 PRO A N 1
ATOM 609 C CA . PRO A 1 83 ? 4.975 -7.928 -5.242 1.00 96.88 83 PRO A CA 1
ATOM 610 C C . PRO A 1 83 ? 4.267 -8.945 -4.336 1.00 96.88 83 PRO A C 1
ATOM 612 O O . PRO A 1 83 ? 4.910 -9.604 -3.515 1.00 96.88 83 PRO A O 1
ATOM 615 N N . ILE A 1 84 ? 2.955 -9.134 -4.521 1.00 96.75 84 ILE A N 1
ATOM 616 C CA . ILE A 1 84 ? 2.124 -9.917 -3.583 1.00 96.75 84 ILE A CA 1
ATOM 617 C C . ILE A 1 84 ? 2.571 -11.379 -3.415 1.00 96.75 84 ILE A C 1
ATOM 619 O O . ILE A 1 84 ? 2.436 -11.941 -2.332 1.00 96.75 84 ILE A O 1
ATOM 623 N N . ARG A 1 85 ? 3.229 -11.958 -4.430 1.00 95.25 85 ARG A N 1
ATOM 624 C CA . ARG A 1 85 ? 3.811 -13.315 -4.389 1.00 95.25 85 ARG A CA 1
ATOM 625 C C . ARG A 1 85 ? 4.757 -13.564 -3.208 1.00 95.25 85 ARG A C 1
ATOM 627 O O . ARG A 1 85 ? 4.953 -14.714 -2.835 1.00 95.25 85 ARG A O 1
ATOM 634 N N . TYR A 1 86 ? 5.372 -12.517 -2.654 1.00 95.31 86 TYR A N 1
ATOM 635 C CA . TYR A 1 86 ? 6.245 -12.636 -1.484 1.00 95.31 86 TYR A CA 1
ATOM 636 C C . TYR A 1 86 ? 5.457 -12.723 -0.172 1.00 95.31 86 TYR A C 1
ATOM 638 O O . TYR A 1 86 ? 5.943 -13.312 0.789 1.00 95.31 86 TYR A O 1
ATOM 646 N N . ALA A 1 87 ? 4.245 -12.165 -0.128 1.00 92.62 87 ALA A N 1
ATOM 647 C CA . ALA A 1 87 ? 3.375 -12.211 1.042 1.00 92.62 87 ALA A CA 1
ATOM 648 C C . ALA A 1 87 ? 2.448 -13.435 1.036 1.00 92.62 87 ALA A C 1
ATOM 650 O O . ALA A 1 87 ? 2.158 -13.964 2.105 1.00 92.62 87 ALA A O 1
ATOM 651 N N . ASP A 1 88 ? 2.025 -13.924 -0.136 1.00 91.62 88 ASP A N 1
ATOM 652 C CA . ASP A 1 88 ? 1.104 -15.068 -0.254 1.00 91.62 88 ASP A CA 1
ATOM 653 C C . ASP A 1 88 ? 1.518 -16.304 0.576 1.00 91.62 88 ASP A C 1
ATOM 655 O O . ASP A 1 88 ? 0.660 -16.869 1.259 1.00 91.62 88 ASP A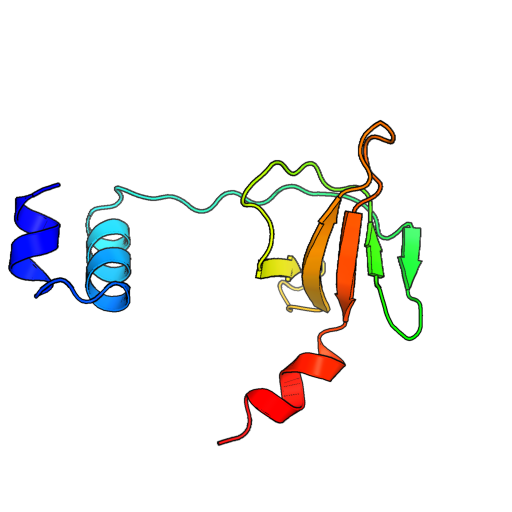 O 1
ATOM 659 N N . PRO A 1 89 ? 2.798 -16.741 0.601 1.00 93.88 89 PRO A N 1
ATOM 660 C CA . PRO A 1 89 ? 3.215 -17.871 1.433 1.00 93.88 89 PRO A CA 1
ATOM 661 C C . PRO A 1 89 ? 3.084 -17.605 2.936 1.00 93.88 89 PRO A C 1
ATOM 663 O O . PRO A 1 89 ? 2.856 -18.542 3.692 1.00 93.88 89 PRO A O 1
ATOM 666 N N . LEU A 1 90 ? 3.200 -16.345 3.366 1.00 92.19 90 LEU A N 1
ATOM 667 C CA . LEU A 1 90 ? 3.122 -15.943 4.775 1.00 92.19 90 LEU A CA 1
ATOM 668 C C . LEU A 1 90 ? 1.683 -15.963 5.313 1.00 92.19 90 LEU A C 1
ATOM 670 O O . LEU A 1 90 ? 1.473 -15.931 6.524 1.00 92.19 90 LEU A O 1
ATOM 674 N N . LEU A 1 91 ? 0.691 -15.991 4.417 1.00 88.31 91 LEU A N 1
ATOM 675 C CA . LEU A 1 91 ? -0.732 -16.005 4.760 1.00 88.31 91 LEU A CA 1
ATOM 676 C C . LEU A 1 91 ? -1.307 -17.419 4.892 1.00 88.31 91 LEU A C 1
ATOM 678 O O . LEU A 1 91 ? -2.384 -17.584 5.466 1.00 88.31 91 LEU A O 1
ATOM 682 N N . LYS A 1 92 ? -0.610 -18.434 4.373 1.00 84.88 92 LYS A N 1
ATOM 683 C CA . LYS A 1 92 ? -1.016 -19.836 4.504 1.00 84.88 92 LYS A CA 1
ATOM 684 C C . LYS A 1 92 ? -0.763 -20.278 5.948 1.00 84.88 92 LYS A C 1
ATOM 686 O O . LYS A 1 92 ? 0.387 -20.381 6.364 1.00 84.88 92 LYS A O 1
ATOM 691 N N . ARG A 1 93 ? -1.844 -20.472 6.705 1.00 64.25 93 ARG A N 1
ATOM 692 C CA . ARG A 1 93 ? -1.845 -21.042 8.059 1.00 64.25 93 ARG A CA 1
ATOM 693 C C . ARG A 1 93 ? -2.245 -22.504 8.021 1.00 64.25 93 ARG A C 1
ATOM 695 O O . ARG A 1 93 ? -3.132 -22.827 7.200 1.00 64.25 93 ARG A O 1
#